Protein AF-A0A7S2FB12-F1 (afdb_monomer_lite)

pLDDT: mean 81.67, std 16.46, range [42.75, 96.69]

Organism: NCBI:txid327968

Radius of gyration: 21.93 Å; chains: 1; bounding box: 66×36×57 Å

Secondary structure (DSSP, 8-state):
-PPPP------------------EEEEEEEE----GGGTTTS-SEEEEEEETT-BHHHHHHHHGGGS-TTPPEEEEETTTEEEEEPTTSBPPSEEEES------SEEE---HHHHHHHHHHHHHHHTSPP-

Structure (mmCIF, N/CA/C/O backbone):
data_AF-A0A7S2FB12-F1
#
_entry.id   AF-A0A7S2FB12-F1
#
loop_
_atom_site.group_PDB
_atom_site.id
_atom_site.type_symbol
_atom_site.label_atom_id
_atom_site.label_alt_id
_atom_site.label_comp_id
_atom_site.label_asym_id
_atom_site.label_entity_id
_atom_site.label_seq_id
_atom_site.pdbx_PDB_ins_code
_atom_site.Cartn_x
_atom_site.Cartn_y
_atom_site.Cartn_z
_atom_site.occupancy
_atom_site.B_iso_or_equiv
_atom_site.auth_seq_id
_atom_site.auth_comp_id
_atom_site.auth_asym_id
_atom_site.auth_atom_id
_atom_site.pdbx_PDB_model_num
ATOM 1 N N . VAL A 1 1 ? -49.393 3.274 42.797 1.00 42.75 1 VAL A N 1
ATOM 2 C CA . VAL A 1 1 ? -48.649 2.022 42.536 1.00 42.75 1 VAL A CA 1
ATOM 3 C C . VAL A 1 1 ? -48.387 1.981 41.041 1.00 42.75 1 VAL A C 1
ATOM 5 O O . VAL A 1 1 ? -49.329 1.803 40.285 1.00 42.75 1 VAL A O 1
ATOM 8 N N . LEU A 1 2 ? -47.170 2.330 40.623 1.00 48.03 2 LEU A N 1
ATOM 9 C CA . LEU A 1 2 ? -46.742 2.303 39.220 1.00 48.03 2 LEU A CA 1
ATOM 10 C C . LEU A 1 2 ? -46.212 0.894 38.900 1.00 48.03 2 LEU A C 1
ATOM 12 O O . LEU A 1 2 ? -45.530 0.329 39.759 1.00 48.03 2 LEU A O 1
ATOM 16 N N . PRO A 1 3 ? -46.525 0.311 37.731 1.00 54.47 3 PRO A N 1
ATOM 17 C CA . PRO A 1 3 ? -45.994 -0.992 37.347 1.00 54.47 3 PRO A CA 1
ATOM 18 C C . PRO A 1 3 ? -44.485 -0.905 37.036 1.00 54.47 3 PRO A C 1
ATOM 20 O O . PRO A 1 3 ? -43.999 0.167 36.662 1.00 54.47 3 PRO A O 1
ATOM 23 N N . PRO A 1 4 ? -43.730 -2.002 37.227 1.00 48.56 4 PRO A N 1
ATOM 24 C CA . PRO A 1 4 ? -42.292 -2.031 36.991 1.00 48.56 4 PRO A CA 1
ATOM 25 C C . PRO A 1 4 ? -41.987 -1.920 35.497 1.00 48.56 4 PRO A C 1
ATOM 27 O O . PRO A 1 4 ? -42.659 -2.533 34.673 1.00 48.56 4 PRO A O 1
ATOM 30 N N . ALA A 1 5 ? -40.963 -1.127 35.179 1.00 54.25 5 ALA A N 1
ATOM 31 C CA . ALA A 1 5 ? -40.432 -0.977 33.835 1.00 54.25 5 ALA A CA 1
A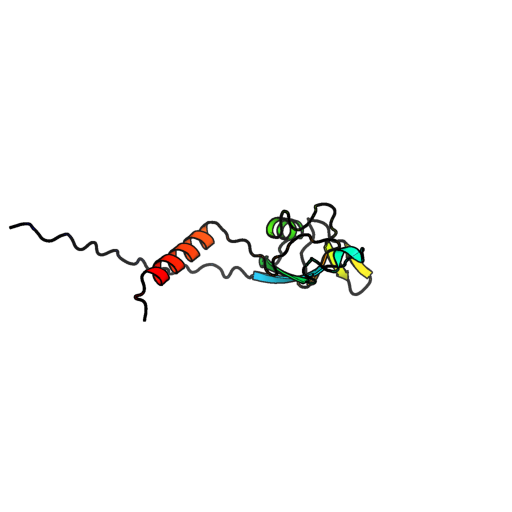TOM 32 C C . ALA A 1 5 ? -40.036 -2.347 33.276 1.00 54.25 5 ALA A C 1
ATOM 34 O O . ALA A 1 5 ? -39.262 -3.082 33.898 1.00 54.25 5 ALA A O 1
ATOM 35 N N . ASP A 1 6 ? -40.604 -2.658 32.116 1.00 45.88 6 ASP A N 1
ATOM 36 C CA . ASP A 1 6 ? -40.317 -3.837 31.322 1.00 45.88 6 ASP A CA 1
ATOM 37 C C . ASP A 1 6 ? -38.809 -4.078 31.231 1.00 45.88 6 ASP A C 1
ATOM 39 O O . ASP A 1 6 ? -38.026 -3.216 30.820 1.00 45.88 6 ASP A O 1
ATOM 43 N N . LYS A 1 7 ? -38.410 -5.286 31.630 1.00 49.41 7 LYS A N 1
ATOM 44 C CA . LYS A 1 7 ? -37.102 -5.843 31.316 1.00 49.41 7 LYS A CA 1
ATOM 45 C C . LYS A 1 7 ? -37.033 -5.983 29.800 1.00 49.41 7 LYS A C 1
ATOM 47 O O . LYS A 1 7 ? -37.579 -6.924 29.236 1.00 49.41 7 LYS A O 1
ATOM 52 N N . VAL A 1 8 ? -36.376 -5.035 29.144 1.00 50.97 8 VAL A N 1
ATOM 53 C CA . VAL A 1 8 ? -35.915 -5.220 27.771 1.00 50.97 8 VAL A CA 1
ATOM 54 C C . VAL A 1 8 ? -34.729 -6.177 27.856 1.00 50.97 8 VAL A C 1
ATOM 56 O O . VAL A 1 8 ? -33.584 -5.765 28.034 1.00 50.97 8 VAL A O 1
ATOM 59 N N . GLU A 1 9 ? -35.028 -7.474 27.843 1.00 47.50 9 GLU A N 1
ATOM 60 C CA . GLU A 1 9 ? -34.052 -8.518 27.553 1.00 47.50 9 GLU A CA 1
ATOM 61 C C . GLU A 1 9 ? -33.660 -8.348 26.079 1.00 47.50 9 GLU A C 1
ATOM 63 O O . GLU A 1 9 ? -34.329 -8.827 25.168 1.00 47.50 9 GLU A O 1
ATOM 68 N N . GLU A 1 10 ? -32.611 -7.556 25.833 1.00 51.31 10 GLU A N 1
ATOM 69 C CA . GLU A 1 10 ? -31.911 -7.563 24.551 1.00 51.31 10 GLU A CA 1
ATOM 70 C C . GLU A 1 10 ? -31.247 -8.939 24.418 1.00 51.31 10 GLU A C 1
ATOM 72 O O . GLU A 1 10 ? -30.168 -9.170 24.961 1.00 51.31 10 GLU A O 1
ATOM 77 N N . GLU A 1 11 ? -31.921 -9.868 23.737 1.00 49.25 11 GLU A N 1
ATOM 78 C CA . GLU A 1 11 ? -31.325 -11.119 23.275 1.00 49.25 11 GLU A CA 1
ATOM 79 C C . GLU A 1 11 ? -30.060 -10.783 22.467 1.00 49.25 11 GLU A C 1
ATOM 81 O O . GLU A 1 11 ? -30.119 -10.254 21.351 1.00 49.25 11 GLU A O 1
ATOM 86 N N . GLU A 1 12 ? -28.889 -11.046 23.056 1.00 50.53 12 GLU A N 1
ATOM 87 C CA . GLU A 1 12 ? -27.605 -11.023 22.363 1.00 50.53 12 GLU A CA 1
ATOM 88 C C . GLU A 1 12 ? -27.608 -12.161 21.339 1.00 50.53 12 GLU A C 1
ATOM 90 O O . GLU A 1 12 ? -27.173 -13.271 21.618 1.00 50.53 12 GLU A O 1
ATOM 95 N N . SER A 1 13 ? -28.139 -11.885 20.146 1.00 42.88 13 SER A N 1
ATOM 96 C CA . SER A 1 13 ? -28.107 -12.814 19.022 1.00 42.88 13 SER A CA 1
ATOM 97 C C . SER A 1 13 ? -26.659 -13.203 18.719 1.00 42.88 13 SER A C 1
ATOM 99 O O . SER A 1 13 ? -25.836 -12.332 18.395 1.00 42.88 13 SER A O 1
ATOM 101 N N . ASP A 1 14 ? -26.397 -14.503 18.812 1.00 45.62 14 ASP A N 1
ATOM 102 C CA . ASP A 1 14 ? -25.156 -15.193 18.493 1.00 45.62 14 ASP A CA 1
ATOM 103 C C . ASP A 1 14 ? -24.502 -14.634 17.227 1.00 45.62 14 ASP A C 1
ATOM 105 O O . ASP A 1 14 ? -25.017 -14.751 16.114 1.00 45.62 14 ASP A O 1
ATOM 109 N N . ILE A 1 15 ? -23.327 -14.024 17.383 1.00 54.44 15 ILE A N 1
ATOM 110 C CA . ILE A 1 15 ? -22.465 -13.712 16.243 1.00 54.44 15 ILE A CA 1
ATOM 111 C C . ILE A 1 15 ? -21.663 -14.984 15.933 1.00 54.44 15 ILE A C 1
ATOM 113 O O . ILE A 1 15 ? -20.443 -15.008 16.069 1.00 54.44 15 ILE A O 1
ATOM 117 N N . GLU A 1 16 ? -22.345 -16.043 15.494 1.00 51.56 16 GLU A N 1
ATOM 118 C CA . GLU A 1 16 ? -21.746 -17.041 14.600 1.00 51.56 16 GLU A CA 1
ATOM 119 C C . GLU A 1 16 ? -21.682 -16.436 13.189 1.00 51.56 16 GLU A C 1
ATOM 121 O O . GLU A 1 16 ? -22.292 -16.903 12.231 1.00 51.56 16 GLU A O 1
ATOM 126 N N . ASP A 1 17 ? -20.938 -15.339 13.042 1.00 51.75 17 ASP A N 1
ATOM 127 C CA . ASP A 1 17 ? -20.526 -14.891 11.718 1.00 51.75 17 ASP A CA 1
ATOM 128 C C . ASP A 1 17 ? -19.301 -15.730 11.348 1.00 51.75 17 ASP A C 1
ATOM 130 O O . ASP A 1 17 ? -18.154 -15.318 11.539 1.00 51.75 17 ASP A O 1
ATOM 134 N N . GLY A 1 18 ? -19.569 -16.939 10.840 1.00 47.31 18 GLY A N 1
ATOM 135 C CA . GLY A 1 18 ? -18.641 -17.739 10.042 1.00 47.31 18 GLY A CA 1
ATOM 136 C C . GLY A 1 18 ? -18.266 -16.968 8.781 1.00 47.31 18 GLY A C 1
ATOM 137 O O . GLY A 1 18 ? -18.718 -17.267 7.676 1.00 47.31 18 GLY A O 1
ATOM 138 N N . LEU A 1 19 ? -17.504 -15.892 8.965 1.00 53.59 19 LEU A N 1
ATOM 139 C CA . LEU A 1 19 ? -16.960 -15.107 7.879 1.00 53.59 19 LEU A CA 1
ATOM 140 C C . LEU A 1 19 ? -15.992 -16.015 7.123 1.00 53.59 19 LEU A C 1
ATOM 142 O O . LEU A 1 19 ? -15.156 -16.658 7.764 1.00 53.59 19 LEU A O 1
ATOM 146 N N . PRO A 1 20 ? -16.067 -16.070 5.781 1.00 56.44 20 PRO A N 1
ATOM 147 C CA . PRO A 1 20 ? -14.974 -16.646 5.021 1.00 56.44 20 PRO A CA 1
ATOM 148 C C . PRO A 1 20 ? -13.698 -15.931 5.465 1.00 56.44 20 PRO A C 1
ATOM 150 O O . PRO A 1 20 ? -13.701 -14.704 5.610 1.00 56.44 20 PRO A O 1
ATOM 153 N N . GLU A 1 21 ? -12.647 -16.697 5.744 1.00 60.53 21 GLU A N 1
ATOM 154 C CA . GLU A 1 21 ? -11.342 -16.163 6.116 1.00 60.53 21 GLU A CA 1
ATOM 155 C C . GLU A 1 21 ? -10.839 -15.300 4.954 1.00 60.53 21 GLU A C 1
ATOM 157 O O . GLU A 1 21 ? -10.223 -15.782 4.006 1.00 60.53 21 GLU A O 1
ATOM 162 N N . GLU A 1 22 ? -11.174 -14.008 4.965 1.00 65.81 22 GLU A N 1
ATOM 163 C CA . GLU A 1 22 ? -10.603 -13.053 4.031 1.00 65.81 22 GLU A CA 1
ATOM 164 C C . GLU A 1 22 ? -9.102 -13.015 4.335 1.00 65.81 22 GLU A C 1
ATOM 166 O O . GLU A 1 22 ? -8.663 -12.433 5.329 1.00 65.81 22 GLU A O 1
ATOM 171 N N . GLU A 1 23 ? -8.308 -13.697 3.511 1.00 81.62 23 GLU A N 1
ATOM 172 C CA . GLU A 1 23 ? -6.859 -13.708 3.658 1.00 81.62 23 GLU A CA 1
ATOM 173 C C . GLU A 1 23 ? -6.325 -12.303 3.356 1.00 81.62 23 GLU A C 1
ATOM 175 O O . GLU A 1 23 ? -6.363 -11.814 2.223 1.00 81.62 23 GLU A O 1
ATOM 180 N N . PHE A 1 24 ? -5.823 -11.635 4.393 1.00 87.44 24 PHE A N 1
ATOM 181 C CA . PHE A 1 24 ? -5.165 -10.342 4.269 1.00 87.44 24 PHE A CA 1
ATOM 182 C C . PHE A 1 24 ? -3.651 -10.510 4.254 1.00 87.44 24 PHE A C 1
ATOM 184 O O . PHE A 1 24 ? -3.087 -11.250 5.057 1.00 87.44 24 PHE A O 1
ATOM 191 N N . VAL A 1 25 ? -2.990 -9.724 3.413 1.00 91.25 25 VAL A N 1
ATOM 192 C CA . VAL A 1 25 ? -1.535 -9.607 3.343 1.00 91.25 25 VAL A CA 1
ATOM 193 C C . VAL A 1 25 ? -1.136 -8.195 3.760 1.00 91.25 25 VAL A C 1
ATOM 195 O O . VAL A 1 25 ? -1.820 -7.213 3.455 1.00 91.25 25 VAL A O 1
ATOM 198 N N . THR A 1 26 ? -0.031 -8.086 4.496 1.00 94.12 26 THR A N 1
ATOM 199 C CA . THR A 1 26 ? 0.556 -6.787 4.842 1.00 94.12 26 THR A CA 1
ATOM 200 C C . THR A 1 26 ? 1.673 -6.477 3.865 1.00 94.12 26 THR A C 1
ATOM 202 O O . THR A 1 26 ? 2.717 -7.120 3.891 1.00 94.12 26 THR A O 1
ATOM 205 N N . VAL A 1 27 ? 1.446 -5.474 3.026 1.00 94.69 27 VAL A N 1
ATOM 206 C CA . VAL A 1 27 ? 2.417 -4.977 2.059 1.00 94.69 27 VAL A CA 1
ATOM 207 C C . VAL A 1 27 ? 3.306 -3.941 2.734 1.00 94.69 27 VAL A C 1
ATOM 209 O O . VAL A 1 27 ? 2.810 -2.946 3.274 1.00 94.69 27 VAL A O 1
ATOM 212 N N . LYS A 1 28 ? 4.621 -4.148 2.690 1.00 95.44 28 LYS A N 1
ATOM 213 C CA . LYS A 1 28 ? 5.621 -3.187 3.159 1.00 95.44 28 LYS A CA 1
ATOM 214 C C . LYS A 1 28 ? 6.030 -2.285 2.003 1.00 95.44 28 LYS A C 1
ATOM 216 O O . LYS A 1 28 ? 6.556 -2.748 0.995 1.00 95.44 28 LYS A O 1
ATOM 221 N N . ALA A 1 29 ? 5.800 -0.989 2.159 1.00 94.25 29 ALA A N 1
ATOM 222 C CA . ALA A 1 29 ? 6.157 0.019 1.178 1.00 94.25 29 ALA A CA 1
ATOM 223 C C . ALA A 1 29 ? 7.349 0.845 1.669 1.00 94.25 29 ALA A C 1
ATOM 225 O O . ALA A 1 29 ? 7.273 1.511 2.703 1.00 94.25 29 ALA A O 1
ATOM 226 N N . THR A 1 30 ? 8.438 0.839 0.907 1.00 92.94 30 THR A N 1
ATOM 227 C CA . THR A 1 30 ? 9.620 1.678 1.148 1.00 92.94 30 THR A CA 1
ATOM 228 C C . THR A 1 30 ? 9.564 2.913 0.259 1.00 92.94 30 THR A C 1
ATOM 230 O O . THR A 1 30 ? 9.207 2.817 -0.910 1.00 92.94 30 THR A O 1
ATOM 233 N N . VAL A 1 31 ? 9.908 4.090 0.776 1.00 91.25 31 VAL A N 1
ATOM 234 C CA . VAL A 1 31 ? 9.871 5.336 -0.003 1.00 91.25 31 VAL A CA 1
ATOM 235 C C . VAL A 1 31 ? 11.261 5.646 -0.554 1.00 91.25 31 VAL A C 1
ATOM 237 O O . VAL A 1 31 ? 12.173 5.988 0.200 1.00 91.25 31 VAL A O 1
ATOM 240 N N . GLN A 1 32 ? 11.423 5.588 -1.874 1.00 85.81 32 GLN A N 1
ATOM 241 C CA . GLN A 1 32 ? 12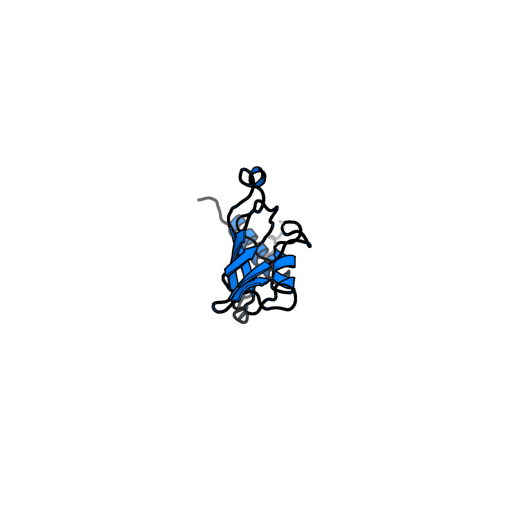.648 6.001 -2.554 1.00 85.81 32 GLN A CA 1
ATOM 242 C C . GLN A 1 32 ? 12.612 7.510 -2.799 1.00 85.81 32 GLN A C 1
ATOM 244 O O . GLN A 1 32 ? 11.939 7.989 -3.705 1.00 85.81 32 GLN A O 1
ATOM 249 N N . ARG A 1 33 ? 13.331 8.284 -1.983 1.00 72.19 33 ARG A N 1
ATOM 250 C CA . ARG A 1 33 ? 13.364 9.748 -2.117 1.00 72.19 33 ARG A CA 1
ATOM 251 C C . ARG A 1 33 ? 14.396 10.171 -3.150 1.00 72.19 33 ARG A C 1
ATOM 253 O O . ARG A 1 33 ? 15.575 9.865 -3.014 1.00 72.19 33 ARG A O 1
ATOM 260 N N . THR A 1 34 ? 13.963 10.945 -4.135 1.00 67.94 34 THR A N 1
ATOM 261 C CA . THR A 1 34 ? 14.839 11.544 -5.153 1.00 67.94 34 THR A CA 1
ATOM 262 C C . THR A 1 34 ? 15.455 12.875 -4.711 1.00 67.94 34 THR A C 1
ATOM 264 O O . THR A 1 34 ? 16.452 13.298 -5.288 1.00 67.94 34 THR A O 1
ATOM 267 N N . THR A 1 35 ? 14.924 13.524 -3.664 1.00 68.62 35 THR A N 1
ATOM 268 C CA . THR A 1 35 ? 15.356 14.875 -3.261 1.00 68.62 35 THR A CA 1
ATOM 269 C C . THR A 1 35 ? 15.806 14.951 -1.801 1.00 68.62 35 THR A C 1
ATOM 271 O O . THR A 1 35 ? 15.027 14.679 -0.888 1.00 68.62 35 THR A O 1
ATOM 274 N N . ALA A 1 36 ? 17.032 15.436 -1.558 1.00 61.12 36 ALA A N 1
ATOM 275 C CA . ALA A 1 36 ? 17.625 15.583 -0.219 1.00 61.12 36 ALA A CA 1
ATOM 276 C C . ALA A 1 36 ? 16.767 16.427 0.752 1.00 61.12 36 ALA A C 1
ATOM 278 O O . ALA A 1 36 ? 16.663 16.114 1.933 1.00 61.12 36 ALA A O 1
ATOM 279 N N . LYS A 1 37 ? 16.070 17.462 0.259 1.00 62.00 37 LYS A N 1
ATOM 280 C CA . LYS A 1 37 ? 15.208 18.330 1.090 1.00 62.00 37 LYS A CA 1
ATOM 281 C C . LYS A 1 37 ? 13.970 17.621 1.656 1.00 62.00 37 LYS A C 1
ATOM 283 O O . LYS A 1 37 ? 13.430 18.052 2.669 1.00 62.00 37 LYS A O 1
ATOM 288 N N . GLN A 1 38 ? 13.527 16.527 1.036 1.00 58.72 38 GLN A N 1
ATOM 289 C CA . GLN A 1 38 ? 12.389 15.738 1.514 1.00 58.72 38 GLN A CA 1
ATOM 290 C C . GLN A 1 38 ? 12.799 14.710 2.583 1.00 58.72 38 GLN A C 1
ATOM 292 O O . GLN A 1 38 ? 11.930 14.041 3.139 1.00 58.72 38 GLN A O 1
ATOM 297 N N . PHE A 1 39 ? 14.090 14.585 2.930 1.00 56.12 39 PHE A N 1
ATOM 298 C CA . PHE A 1 39 ? 14.560 13.609 3.925 1.00 56.12 39 PHE A CA 1
ATOM 299 C C . PHE A 1 39 ? 14.087 13.890 5.360 1.00 56.12 39 PHE A C 1
ATOM 301 O O . PHE A 1 39 ? 13.882 12.955 6.127 1.00 56.12 39 PHE A O 1
ATOM 308 N N . GLN A 1 40 ? 13.839 15.148 5.723 1.00 58.12 40 GLN A N 1
ATOM 309 C CA . GLN A 1 40 ? 13.621 15.517 7.127 1.00 58.12 40 GLN A CA 1
ATOM 310 C C . GLN A 1 40 ? 12.166 15.428 7.622 1.00 58.12 40 GLN A C 1
ATOM 312 O O . GLN A 1 40 ? 11.948 15.572 8.820 1.00 58.12 40 GLN A O 1
ATOM 317 N N . LYS A 1 41 ? 11.161 15.222 6.751 1.00 60.03 41 LYS A N 1
ATOM 318 C CA . LYS A 1 41 ? 9.738 15.359 7.148 1.00 60.03 41 LYS A CA 1
ATOM 319 C C . LYS A 1 41 ? 8.817 14.167 6.881 1.00 60.03 41 LYS A C 1
ATOM 321 O O . LYS A 1 41 ? 7.744 14.127 7.472 1.00 60.03 41 LYS A O 1
ATOM 326 N N . SER A 1 42 ? 9.178 13.219 6.018 1.00 61.03 42 SER A N 1
ATOM 327 C CA . SER A 1 42 ? 8.313 12.068 5.718 1.00 61.03 42 SER A CA 1
ATOM 328 C C . SER A 1 42 ? 8.800 10.778 6.376 1.00 61.03 42 SER A C 1
ATOM 330 O O . SER A 1 42 ? 9.959 10.652 6.777 1.00 61.03 42 SER A O 1
ATOM 332 N N . ILE A 1 43 ? 7.898 9.806 6.481 1.00 73.44 43 ILE A N 1
ATOM 333 C CA . ILE A 1 43 ? 8.182 8.439 6.921 1.00 73.44 43 ILE A CA 1
ATOM 334 C C . ILE A 1 43 ? 9.003 7.705 5.841 1.00 73.44 43 ILE A C 1
ATOM 336 O O . ILE A 1 43 ? 8.795 7.913 4.645 1.00 73.44 43 ILE A O 1
ATOM 340 N N . GLY A 1 44 ? 10.002 6.912 6.247 1.00 83.06 44 GLY A N 1
ATOM 341 C CA . GLY A 1 44 ? 10.876 6.162 5.328 1.00 83.06 44 GLY A CA 1
ATOM 342 C C . GLY A 1 44 ? 10.213 4.918 4.730 1.00 83.06 44 GLY A C 1
ATOM 343 O O . GLY A 1 44 ? 10.489 4.556 3.588 1.00 83.06 44 GLY A O 1
ATOM 344 N N . SER A 1 45 ? 9.299 4.304 5.478 1.00 91.00 45 SER A N 1
ATOM 345 C CA . SER A 1 45 ? 8.529 3.137 5.061 1.00 91.00 45 SER A CA 1
ATOM 346 C C . SER A 1 45 ? 7.193 3.065 5.797 1.00 91.00 45 SER A C 1
ATOM 348 O O . SER A 1 45 ? 7.081 3.472 6.952 1.00 91.00 45 SER A O 1
ATOM 350 N N . PHE A 1 46 ? 6.166 2.549 5.139 1.00 93.94 46 PHE A N 1
ATOM 351 C CA . PHE A 1 46 ? 4.840 2.358 5.721 1.00 93.94 46 PHE A CA 1
ATOM 352 C C . PHE A 1 46 ? 4.295 0.985 5.338 1.00 93.94 46 PHE A C 1
ATOM 354 O O . PHE A 1 46 ? 4.783 0.337 4.416 1.00 93.94 46 PHE A O 1
ATOM 361 N N . SER A 1 47 ? 3.293 0.522 6.072 1.00 95.50 47 SER A N 1
ATOM 362 C CA . SER A 1 47 ? 2.646 -0.766 5.837 1.00 95.50 47 SER A CA 1
ATOM 363 C C . SER A 1 47 ? 1.198 -0.565 5.411 1.00 95.50 47 SER A C 1
ATOM 365 O O . SER A 1 47 ? 0.495 0.300 5.939 1.00 95.50 47 SER A O 1
ATOM 367 N N . VAL A 1 48 ? 0.738 -1.368 4.459 1.00 94.88 48 VAL A N 1
ATOM 368 C CA . VAL A 1 48 ? -0.644 -1.344 3.977 1.00 94.88 48 VAL A CA 1
ATOM 369 C C . VAL A 1 48 ? -1.206 -2.749 4.046 1.00 94.88 48 VAL A C 1
ATOM 371 O O . VAL A 1 48 ? -0.645 -3.671 3.461 1.00 94.88 48 VAL A O 1
ATOM 374 N N . ARG A 1 49 ? -2.319 -2.927 4.756 1.00 93.56 49 ARG A N 1
ATOM 375 C CA . ARG A 1 49 ? -3.019 -4.210 4.800 1.00 93.56 49 ARG A CA 1
ATOM 376 C C . ARG A 1 49 ? -4.056 -4.268 3.686 1.00 93.56 49 ARG A C 1
ATOM 378 O O . ARG A 1 49 ? -4.972 -3.445 3.646 1.00 93.56 49 ARG A O 1
ATOM 385 N N . LEU A 1 50 ? -3.890 -5.241 2.798 1.00 92.25 50 LEU A N 1
ATOM 386 C CA . LEU A 1 50 ? -4.728 -5.472 1.624 1.00 92.25 50 LEU A CA 1
ATOM 387 C C . LEU A 1 50 ? -5.216 -6.919 1.600 1.00 92.25 50 LEU A C 1
ATOM 389 O O . LEU A 1 50 ? -4.664 -7.779 2.279 1.00 92.25 50 LEU A O 1
ATOM 393 N N . GLN A 1 51 ? -6.256 -7.187 0.817 1.00 90.00 51 GLN A N 1
ATOM 394 C CA . GLN A 1 51 ? -6.667 -8.559 0.526 1.00 90.00 51 GLN A CA 1
ATOM 395 C C . GLN A 1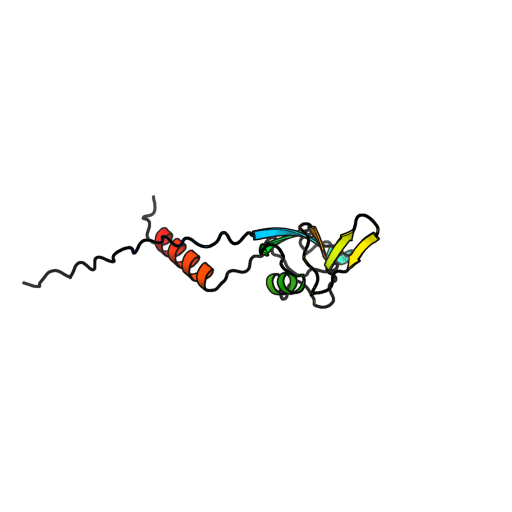 51 ? -5.609 -9.248 -0.346 1.00 90.00 51 GLN A C 1
ATOM 397 O O . GLN A 1 51 ? -4.930 -8.601 -1.153 1.00 90.00 51 GLN A O 1
ATOM 402 N N . LYS A 1 52 ? -5.451 -10.560 -0.180 1.00 89.81 52 LYS A N 1
ATOM 403 C CA . LYS A 1 52 ? -4.545 -11.360 -1.005 1.00 89.81 52 LYS A CA 1
ATOM 404 C C . LYS A 1 52 ? -4.949 -11.260 -2.478 1.00 89.81 52 LYS A C 1
ATOM 406 O O . LYS A 1 52 ? -6.120 -11.381 -2.820 1.00 89.81 52 LYS A O 1
ATOM 411 N N . GLY A 1 53 ? -3.970 -11.012 -3.348 1.00 89.75 53 GLY A N 1
ATOM 412 C CA . GLY A 1 53 ? -4.219 -10.783 -4.775 1.00 89.75 53 GLY A CA 1
ATOM 413 C C . GLY A 1 53 ? -4.760 -9.387 -5.110 1.00 89.75 53 GLY A C 1
ATOM 414 O O . GLY A 1 53 ? -5.268 -9.186 -6.210 1.00 89.75 53 GLY A O 1
ATOM 415 N N . ALA A 1 54 ? -4.662 -8.414 -4.199 1.00 92.75 54 ALA A N 1
ATOM 416 C CA . ALA A 1 54 ? -5.002 -7.030 -4.511 1.00 92.75 54 ALA A CA 1
ATOM 417 C C . ALA A 1 54 ? -4.090 -6.442 -5.602 1.00 92.75 54 ALA A C 1
ATOM 419 O O . ALA A 1 54 ? -2.896 -6.742 -5.685 1.00 92.75 54 ALA A O 1
ATOM 420 N N . THR A 1 55 ? -4.665 -5.560 -6.416 1.00 96.69 55 THR A N 1
ATOM 421 C CA . THR A 1 55 ? -3.956 -4.839 -7.474 1.00 96.69 55 THR A CA 1
ATOM 422 C C . THR A 1 55 ? -3.362 -3.525 -6.979 1.00 96.69 55 THR A C 1
ATOM 424 O O . THR A 1 55 ? -3.745 -2.988 -5.931 1.00 96.69 55 THR A O 1
ATOM 427 N N . VAL A 1 56 ? -2.418 -2.972 -7.741 1.00 95.50 56 VAL A N 1
ATOM 428 C CA . VAL A 1 56 ? -1.785 -1.684 -7.420 1.00 95.50 56 VAL A CA 1
ATOM 429 C C . VAL A 1 56 ? -2.812 -0.553 -7.398 1.00 95.50 56 VAL A C 1
ATOM 431 O O . VAL A 1 56 ? -2.695 0.354 -6.573 1.00 95.50 56 VAL A O 1
ATOM 434 N N . GLY A 1 57 ? -3.866 -0.637 -8.215 1.00 94.38 57 GLY A N 1
ATOM 435 C CA . GLY A 1 57 ? -5.004 0.278 -8.145 1.00 94.38 57 GLY A CA 1
ATOM 436 C C . GLY A 1 57 ? -5.645 0.301 -6.753 1.00 94.38 57 GLY A C 1
ATOM 437 O O . GLY A 1 57 ? -5.793 1.371 -6.163 1.00 94.38 57 GLY A O 1
ATOM 438 N N . LEU A 1 58 ? -5.921 -0.871 -6.168 1.00 93.06 58 LEU A N 1
ATOM 439 C CA . LEU A 1 58 ? -6.451 -0.967 -4.801 1.00 93.06 58 LEU A CA 1
ATOM 440 C C . LEU A 1 58 ? -5.460 -0.435 -3.761 1.00 93.06 58 LEU A C 1
ATOM 442 O O . LEU A 1 58 ? -5.861 0.290 -2.852 1.00 93.06 58 LEU A O 1
ATOM 446 N N . PHE A 1 59 ? -4.166 -0.731 -3.902 1.00 94.56 59 PHE A N 1
ATOM 447 C CA . PHE A 1 59 ? -3.134 -0.154 -3.032 1.00 94.56 59 PHE A CA 1
ATOM 448 C C . PHE A 1 59 ? -3.162 1.382 -3.059 1.00 94.56 59 PHE A C 1
ATOM 450 O O . PHE A 1 59 ? -3.178 2.020 -2.001 1.00 94.56 59 PHE A O 1
ATOM 457 N N . ARG A 1 60 ? -3.246 1.987 -4.252 1.00 94.62 60 ARG A N 1
ATOM 458 C CA . ARG A 1 60 ? -3.373 3.444 -4.411 1.00 94.62 60 ARG A CA 1
ATOM 459 C C . ARG A 1 60 ? -4.653 3.978 -3.785 1.00 94.62 60 ARG A C 1
ATOM 461 O O . ARG A 1 60 ? -4.602 5.024 -3.147 1.00 94.62 60 ARG A O 1
ATOM 468 N N . GLU A 1 61 ? -5.775 3.276 -3.913 1.00 92.81 61 GLU A N 1
ATOM 469 C CA . GLU A 1 61 ? -7.030 3.684 -3.276 1.00 92.81 61 GLU A CA 1
ATOM 470 C C . GLU A 1 61 ? -6.944 3.684 -1.746 1.00 92.81 61 GLU A C 1
ATOM 472 O O . GLU A 1 61 ? -7.479 4.588 -1.104 1.00 92.81 61 GLU A O 1
ATOM 477 N N . VAL A 1 62 ? -6.274 2.693 -1.149 1.00 92.69 62 VAL A N 1
ATOM 478 C CA . VAL A 1 62 ? -6.137 2.595 0.313 1.00 92.69 62 VAL A CA 1
ATOM 479 C C . VAL A 1 62 ? -5.230 3.695 0.868 1.00 92.69 62 VAL A C 1
ATOM 481 O O . VAL A 1 62 ? -5.532 4.284 1.907 1.00 92.69 62 VAL A O 1
ATOM 484 N N . VAL A 1 63 ? -4.137 4.005 0.171 1.00 91.88 63 VAL A N 1
ATOM 485 C CA . VAL A 1 63 ? -3.212 5.079 0.569 1.00 91.88 63 VAL A CA 1
ATOM 486 C C . VAL A 1 63 ? -3.777 6.470 0.220 1.00 91.88 63 VAL A C 1
ATOM 488 O O . VAL A 1 63 ? -3.527 7.453 0.932 1.00 91.88 63 VAL A O 1
ATOM 491 N N . ASN A 1 64 ? -4.601 6.531 -0.829 1.00 89.31 64 ASN A N 1
ATOM 492 C CA . ASN A 1 64 ? -5.351 7.681 -1.325 1.00 89.31 64 ASN A CA 1
ATOM 493 C C . ASN A 1 64 ? -4.447 8.910 -1.557 1.00 89.31 64 ASN A C 1
ATOM 495 O O . ASN A 1 64 ? -3.371 8.795 -2.138 1.00 89.31 64 ASN A O 1
ATOM 499 N N . ILE A 1 65 ? -4.851 10.084 -1.062 1.00 88.44 65 ILE A N 1
ATOM 500 C CA . ILE A 1 65 ? -4.180 11.384 -1.226 1.00 88.44 65 ILE A CA 1
ATOM 501 C C . ILE A 1 65 ? -2.699 11.397 -0.810 1.00 88.44 65 ILE A C 1
ATOM 503 O O . ILE A 1 65 ? -1.947 12.289 -1.203 1.00 88.44 65 ILE A O 1
ATOM 507 N N . ASN A 1 66 ? -2.263 10.413 -0.022 1.00 90.25 66 ASN A N 1
ATOM 508 C CA . ASN A 1 66 ? -0.883 10.315 0.440 1.00 90.25 66 ASN A CA 1
ATOM 509 C C . ASN A 1 66 ? 0.074 9.775 -0.633 1.00 90.25 66 ASN A C 1
ATOM 511 O O . ASN A 1 66 ? 1.287 9.952 -0.495 1.00 90.25 66 ASN A O 1
ATOM 515 N N . LEU A 1 67 ? -0.448 9.145 -1.688 1.00 91.06 67 LEU A N 1
ATOM 516 C CA . LEU A 1 67 ? 0.322 8.639 -2.818 1.00 91.06 67 LEU A CA 1
ATOM 517 C C . LEU A 1 67 ? -0.088 9.402 -4.090 1.00 91.06 67 LEU A C 1
ATOM 519 O O . LEU A 1 67 ? -1.150 9.123 -4.648 1.00 91.06 67 LEU A O 1
ATOM 523 N N . PRO A 1 68 ? 0.720 10.379 -4.546 1.00 90.31 68 PRO A N 1
ATOM 524 C CA . PRO A 1 68 ? 0.434 11.135 -5.764 1.00 90.31 68 PRO A CA 1
ATOM 525 C C . PRO A 1 68 ? 0.190 10.226 -6.975 1.00 90.31 68 PRO A C 1
ATOM 527 O O . PRO A 1 68 ? 0.762 9.137 -7.069 1.00 90.31 68 PRO A O 1
ATOM 530 N N . LYS A 1 69 ? -0.624 10.682 -7.933 1.00 90.12 69 LYS A N 1
ATOM 531 C CA . LYS A 1 69 ? -0.929 9.908 -9.151 1.00 90.12 69 LYS A CA 1
ATOM 532 C C . LYS A 1 69 ? 0.324 9.647 -9.986 1.00 90.12 69 LYS A C 1
ATOM 534 O O . LYS A 1 69 ? 0.453 8.598 -10.605 1.00 90.12 69 LYS A O 1
ATOM 539 N N . GLU A 1 70 ? 1.262 10.583 -9.948 1.00 90.38 70 GLU A N 1
ATOM 540 C CA . GLU A 1 70 ? 2.544 10.537 -10.645 1.00 90.38 70 GLU A CA 1
ATOM 541 C C . GLU A 1 70 ? 3.560 9.617 -9.947 1.00 90.38 70 GLU A C 1
ATOM 543 O O . GLU A 1 70 ? 4.569 9.239 -10.548 1.00 90.38 70 GLU A O 1
ATOM 548 N N . ALA A 1 71 ? 3.311 9.239 -8.686 1.00 92.12 71 ALA A N 1
ATOM 549 C CA . ALA A 1 71 ? 4.203 8.369 -7.934 1.00 92.12 71 ALA A CA 1
ATOM 550 C C . ALA A 1 71 ? 4.198 6.963 -8.540 1.00 92.12 71 ALA A C 1
ATOM 552 O O . ALA A 1 71 ? 3.140 6.366 -8.754 1.00 92.12 71 ALA A O 1
ATOM 553 N N . LYS A 1 72 ? 5.383 6.411 -8.792 1.00 93.75 72 LYS A N 1
ATOM 554 C CA . LYS A 1 72 ? 5.563 5.056 -9.316 1.00 93.75 72 LYS A CA 1
ATOM 555 C C . LYS A 1 72 ? 5.600 4.065 -8.162 1.00 93.75 72 LYS A C 1
ATOM 557 O O . LYS A 1 72 ? 6.293 4.306 -7.176 1.00 93.75 72 LYS A O 1
ATOM 562 N N . VAL A 1 73 ? 4.883 2.956 -8.317 1.00 95.06 73 VAL A N 1
ATOM 563 C CA . VAL A 1 73 ? 5.010 1.780 -7.451 1.00 95.06 73 VAL A CA 1
ATOM 564 C C . VAL A 1 73 ? 5.951 0.817 -8.157 1.00 95.06 73 VAL A C 1
ATOM 566 O O . VAL A 1 73 ? 5.728 0.462 -9.312 1.00 95.06 73 VAL A O 1
ATOM 569 N N . LEU A 1 74 ? 7.036 0.465 -7.489 1.00 95.44 74 LEU A N 1
ATOM 570 C CA . LEU A 1 74 ? 8.107 -0.365 -8.004 1.00 95.44 74 LEU A CA 1
ATOM 571 C C . LEU A 1 74 ? 8.117 -1.691 -7.246 1.00 95.44 74 LEU A C 1
ATOM 573 O O . LEU A 1 74 ? 7.973 -1.708 -6.024 1.00 95.44 74 LEU A O 1
ATOM 577 N N . ALA A 1 75 ? 8.332 -2.784 -7.962 1.00 95.50 75 ALA A N 1
ATOM 578 C CA . ALA A 1 75 ? 8.602 -4.093 -7.384 1.00 95.50 75 ALA A CA 1
ATOM 579 C C . ALA A 1 75 ? 10.030 -4.517 -7.710 1.00 95.50 75 ALA A C 1
ATOM 581 O O . ALA A 1 75 ? 10.567 -4.146 -8.755 1.00 95.50 75 ALA A O 1
ATOM 582 N N . ASN A 1 76 ? 10.642 -5.289 -6.816 1.00 93.38 76 ASN A N 1
ATOM 583 C CA . ASN A 1 76 ? 11.940 -5.889 -7.079 1.00 93.38 76 ASN A CA 1
ATOM 584 C C . ASN A 1 76 ? 11.748 -7.183 -7.883 1.00 93.38 76 ASN A C 1
ATOM 586 O O . ASN A 1 76 ? 11.240 -8.172 -7.358 1.00 93.38 76 ASN A O 1
ATOM 590 N N . ASP A 1 77 ? 12.131 -7.160 -9.154 1.00 92.12 77 ASP A N 1
ATOM 591 C CA . ASP A 1 77 ? 12.190 -8.330 -10.022 1.00 92.12 77 ASP A CA 1
ATOM 592 C C . ASP A 1 77 ? 13.607 -8.931 -9.941 1.00 92.12 77 ASP A C 1
ATOM 594 O O . ASP A 1 77 ? 14.588 -8.214 -10.161 1.00 92.12 77 ASP A O 1
ATOM 598 N N . PRO A 1 78 ? 13.760 -10.233 -9.643 1.00 88.75 78 PRO A N 1
ATOM 599 C CA . PRO A 1 78 ? 15.076 -10.848 -9.471 1.00 88.75 78 P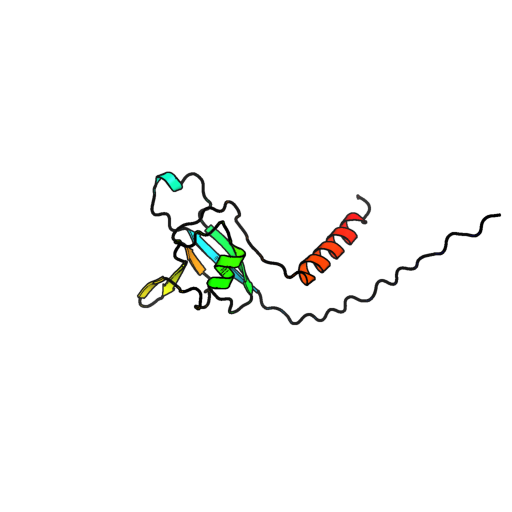RO A CA 1
ATOM 600 C C . PRO A 1 78 ? 15.929 -10.838 -10.748 1.00 88.75 78 PRO A C 1
ATOM 602 O O . PRO A 1 78 ? 17.151 -10.928 -10.666 1.00 88.75 78 PRO A O 1
ATOM 605 N N . VAL A 1 79 ? 15.307 -10.733 -11.925 1.00 92.19 79 VAL A N 1
ATOM 606 C CA . VAL A 1 79 ? 15.987 -10.743 -13.226 1.00 92.19 79 VAL A CA 1
ATOM 607 C C . VAL A 1 79 ? 16.220 -9.322 -13.737 1.00 92.19 79 VAL A C 1
ATOM 609 O O . VAL A 1 79 ? 17.260 -9.041 -14.330 1.00 92.19 79 VAL A O 1
ATOM 612 N N . LYS A 1 80 ? 15.253 -8.419 -13.535 1.00 89.31 80 LYS A N 1
ATOM 613 C CA . LYS A 1 80 ? 15.258 -7.068 -14.132 1.00 89.31 80 LYS A CA 1
ATOM 614 C C . LYS A 1 80 ? 15.565 -5.940 -13.144 1.00 89.31 80 LYS A C 1
ATOM 616 O O . LYS A 1 80 ? 15.718 -4.796 -13.572 1.00 89.31 80 LYS A O 1
ATOM 621 N N . GLY A 1 81 ? 15.664 -6.235 -11.850 1.00 91.25 81 GLY A N 1
ATOM 622 C CA . GLY A 1 81 ? 15.786 -5.235 -10.792 1.00 91.25 81 GLY A CA 1
ATOM 623 C C . GLY A 1 81 ? 14.460 -4.518 -10.526 1.00 91.25 81 GLY A C 1
ATOM 624 O O . GLY A 1 81 ? 13.389 -5.109 -10.606 1.00 91.25 81 GLY A O 1
ATOM 625 N N . LEU A 1 82 ? 14.503 -3.224 -10.199 1.00 92.38 82 LEU A N 1
ATOM 626 C CA . LEU A 1 82 ? 13.293 -2.451 -9.896 1.00 92.38 82 LEU A CA 1
ATOM 627 C C . LEU A 1 82 ? 12.454 -2.192 -11.157 1.00 92.38 82 LEU A C 1
ATOM 629 O O . LEU A 1 82 ? 12.850 -1.413 -12.027 1.00 92.38 82 LEU A O 1
ATOM 633 N N . ILE A 1 83 ? 11.264 -2.789 -11.219 1.00 95.50 83 ILE A N 1
ATOM 634 C CA . ILE A 1 83 ? 10.292 -2.597 -12.303 1.00 95.50 83 ILE A CA 1
ATOM 635 C C . ILE A 1 83 ? 9.100 -1.768 -11.827 1.00 95.50 83 ILE A C 1
ATOM 637 O O . ILE A 1 83 ? 8.640 -1.925 -10.701 1.00 95.50 83 ILE A O 1
ATOM 641 N N . ALA A 1 84 ? 8.579 -0.888 -12.684 1.00 95.56 84 ALA A N 1
ATOM 642 C CA . ALA A 1 84 ? 7.373 -0.123 -12.381 1.00 95.56 84 ALA A CA 1
ATOM 643 C C . ALA A 1 84 ? 6.115 -0.951 -12.657 1.00 95.56 84 ALA A C 1
ATOM 645 O O . ALA A 1 84 ? 5.914 -1.411 -13.781 1.00 95.56 84 ALA A O 1
ATOM 646 N N . LEU A 1 85 ? 5.274 -1.096 -11.636 1.00 96.06 85 LEU A N 1
ATOM 647 C CA . LEU A 1 85 ? 3.993 -1.783 -11.722 1.00 96.06 85 LEU A CA 1
ATOM 648 C C . LEU A 1 85 ? 2.894 -0.847 -12.238 1.00 96.06 85 LEU A C 1
ATOM 650 O O . LEU A 1 85 ? 2.859 0.347 -11.915 1.00 96.06 85 LEU A O 1
ATOM 654 N N . LYS A 1 86 ? 1.981 -1.409 -13.026 1.00 96.00 86 LYS A N 1
ATOM 655 C CA . LYS A 1 86 ? 0.746 -0.769 -13.489 1.00 96.00 86 LYS A CA 1
ATOM 656 C C . LYS A 1 86 ? -0.376 -1.004 -12.485 1.00 96.00 86 LYS A C 1
ATOM 658 O O . LYS A 1 86 ? -0.339 -1.951 -11.712 1.00 96.00 86 LYS A O 1
ATOM 663 N N . ASP A 1 87 ? -1.429 -0.196 -12.563 1.00 95.00 87 ASP A N 1
ATOM 664 C CA . ASP A 1 87 ? -2.575 -0.294 -11.649 1.00 95.00 87 ASP A CA 1
ATOM 665 C C . ASP A 1 87 ? -3.331 -1.632 -11.746 1.00 95.00 87 ASP A C 1
ATOM 667 O O . ASP A 1 87 ? -3.983 -2.040 -10.786 1.00 95.00 87 ASP A O 1
ATOM 671 N N . THR A 1 88 ? -3.221 -2.327 -12.882 1.00 96.50 88 THR A N 1
ATOM 672 C CA . THR A 1 88 ? -3.784 -3.667 -13.108 1.00 96.50 88 THR A CA 1
ATOM 673 C C . THR A 1 88 ? -2.936 -4.794 -12.528 1.00 96.50 88 THR A C 1
ATOM 675 O O . THR A 1 88 ? -3.433 -5.908 -12.393 1.00 96.50 88 THR A O 1
ATOM 678 N N . ASP A 1 89 ? -1.665 -4.531 -12.223 1.00 96.12 89 ASP A N 1
ATOM 679 C CA . ASP A 1 89 ? -0.738 -5.559 -11.763 1.00 96.12 89 ASP A CA 1
ATOM 680 C C . ASP A 1 89 ? -0.996 -5.888 -10.289 1.00 96.12 89 ASP A C 1
ATOM 682 O O . ASP A 1 89 ? -1.480 -5.055 -9.514 1.00 96.12 89 ASP A O 1
ATOM 686 N N . LEU A 1 90 ? -0.667 -7.119 -9.899 1.00 95.62 90 LEU A N 1
ATOM 687 C CA . LEU A 1 90 ? -0.763 -7.567 -8.514 1.00 95.62 90 LEU A CA 1
ATOM 688 C C . LEU A 1 90 ? 0.300 -6.890 -7.650 1.00 95.62 90 LEU A C 1
ATOM 690 O O . LEU A 1 90 ? 1.439 -6.692 -8.076 1.00 95.62 90 LEU A O 1
ATOM 694 N N . VAL A 1 91 ? -0.074 -6.561 -6.41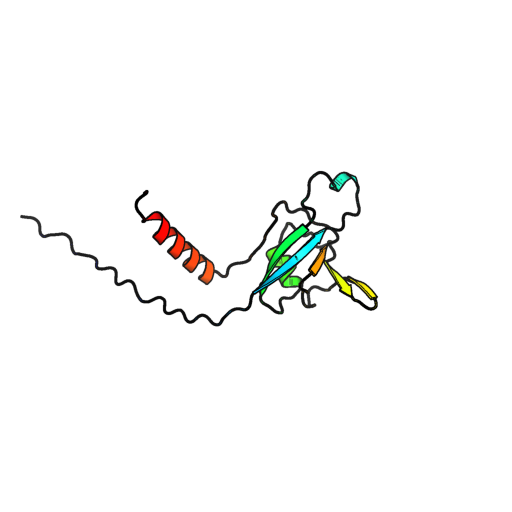6 1.00 94.88 91 VAL A N 1
ATOM 695 C CA . VAL A 1 91 ? 0.836 -5.953 -5.443 1.00 94.88 91 VAL A CA 1
ATOM 696 C C . VAL A 1 91 ? 1.608 -7.063 -4.730 1.00 94.88 91 VAL A C 1
ATOM 698 O O . VAL A 1 91 ? 0.980 -7.905 -4.085 1.00 94.88 91 VAL A O 1
ATOM 701 N N . PRO A 1 92 ? 2.948 -7.088 -4.816 1.00 94.50 92 PRO A N 1
ATOM 702 C CA . PRO A 1 92 ? 3.759 -8.018 -4.040 1.00 94.50 92 PRO A CA 1
ATOM 703 C C . PRO A 1 92 ? 3.805 -7.608 -2.562 1.00 94.50 92 PRO A C 1
ATOM 705 O O . PRO A 1 92 ? 3.400 -6.510 -2.186 1.00 94.50 92 PRO A O 1
ATOM 708 N N . GLU A 1 93 ? 4.347 -8.477 -1.711 1.00 93.88 93 GLU A N 1
ATOM 709 C CA . GLU A 1 93 ? 4.481 -8.209 -0.271 1.00 93.88 93 GLU A CA 1
ATOM 710 C C . GLU A 1 93 ? 5.401 -7.022 0.038 1.00 93.88 93 GLU A C 1
ATOM 712 O O . GLU A 1 93 ? 5.221 -6.343 1.048 1.00 93.88 93 GLU A O 1
ATOM 717 N N . GLU A 1 94 ? 6.366 -6.740 -0.836 1.00 94.69 94 GLU A N 1
ATOM 718 C CA . GLU A 1 94 ? 7.306 -5.635 -0.679 1.00 94.69 94 GLU A CA 1
ATOM 719 C C . GLU A 1 94 ? 7.337 -4.773 -1.939 1.00 94.69 94 GLU A C 1
ATOM 721 O O . GLU A 1 94 ? 7.595 -5.251 -3.046 1.00 94.69 94 GLU A O 1
ATOM 726 N N . VAL A 1 95 ? 7.086 -3.477 -1.763 1.00 95.81 95 VAL A N 1
ATOM 727 C CA . VAL A 1 95 ? 7.092 -2.489 -2.844 1.00 95.81 95 VAL A CA 1
ATOM 728 C C . VAL A 1 95 ? 7.944 -1.286 -2.475 1.00 95.81 95 VAL A C 1
ATOM 730 O O . VAL A 1 95 ? 8.132 -0.947 -1.307 1.00 95.81 95 VAL A O 1
ATOM 733 N N . THR A 1 96 ? 8.439 -0.596 -3.492 1.00 95.12 96 THR A N 1
ATOM 734 C CA . THR A 1 96 ? 9.123 0.686 -3.347 1.00 95.12 96 THR A CA 1
ATOM 735 C C . THR A 1 96 ? 8.333 1.764 -4.072 1.00 95.12 96 THR A C 1
ATOM 737 O O . THR A 1 96 ? 7.997 1.607 -5.236 1.00 95.12 96 THR A O 1
ATOM 740 N N . VAL A 1 97 ? 8.017 2.869 -3.408 1.00 94.12 97 VAL A N 1
ATOM 741 C CA . VAL A 1 97 ? 7.295 3.994 -4.011 1.00 94.12 97 VAL A CA 1
ATOM 742 C C . VAL A 1 97 ? 8.236 5.163 -4.255 1.00 94.12 97 VAL A C 1
ATOM 744 O O . VAL A 1 97 ? 9.063 5.488 -3.406 1.00 94.12 97 VAL A O 1
ATOM 747 N N . SER A 1 98 ? 8.111 5.817 -5.409 1.00 92.19 98 SER A N 1
ATOM 748 C CA . SER A 1 98 ? 8.997 6.932 -5.778 1.00 92.19 98 SER A CA 1
ATOM 749 C C . SER A 1 98 ? 8.705 8.228 -5.020 1.00 92.19 98 SER A C 1
ATOM 751 O O . SER A 1 98 ? 9.562 9.095 -4.902 1.00 92.19 98 SER A O 1
ATOM 753 N N . GLU A 1 99 ? 7.470 8.411 -4.559 1.00 89.75 99 GLU A N 1
ATOM 754 C CA . GLU A 1 99 ? 7.063 9.587 -3.798 1.00 89.75 99 GLU A CA 1
ATOM 755 C C . GLU A 1 99 ? 5.948 9.203 -2.832 1.00 89.75 99 GLU A C 1
ATOM 757 O O . GLU A 1 99 ? 5.079 8.397 -3.155 1.00 89.75 99 GLU A O 1
ATOM 762 N N . TYR A 1 100 ? 5.972 9.788 -1.639 1.00 89.81 100 TYR A N 1
ATOM 763 C CA . TYR A 1 100 ? 4.950 9.585 -0.626 1.00 89.81 100 TYR A CA 1
ATOM 764 C C . TYR A 1 100 ? 4.845 10.827 0.259 1.00 89.81 100 TYR A C 1
ATOM 766 O O . TYR A 1 100 ? 5.855 11.342 0.750 1.00 89.81 100 TYR A O 1
ATOM 774 N N . LYS A 1 101 ? 3.617 11.317 0.442 1.00 88.31 101 LYS A N 1
ATOM 775 C CA . LYS A 1 101 ? 3.302 12.548 1.188 1.00 88.31 101 LYS A CA 1
ATOM 776 C C . LYS A 1 101 ? 2.617 12.279 2.526 1.00 88.31 101 LYS A C 1
ATOM 778 O O . LYS A 1 101 ? 2.352 13.218 3.270 1.00 88.31 101 LYS A O 1
ATOM 783 N N . GLY A 1 102 ? 2.319 11.018 2.833 1.00 85.50 102 GLY A N 1
ATOM 784 C CA . GLY A 1 102 ? 1.649 10.660 4.074 1.00 85.50 102 GLY A CA 1
ATOM 785 C C . GLY A 1 102 ? 2.573 10.679 5.287 1.00 85.50 102 GLY A C 1
ATOM 786 O O . GLY A 1 102 ? 3.792 10.530 5.199 1.00 85.50 102 GLY A O 1
ATOM 787 N N . SER A 1 103 ? 1.950 10.841 6.449 1.00 84.81 103 SER A N 1
ATOM 788 C CA . SER A 1 103 ? 2.599 10.802 7.761 1.00 84.81 103 SER A CA 1
ATOM 789 C C . SER A 1 103 ? 2.190 9.587 8.589 1.00 84.81 103 SER A C 1
ATOM 791 O O . SER A 1 103 ? 2.628 9.458 9.729 1.00 84.81 103 SER A O 1
ATOM 793 N N . ARG A 1 104 ? 1.340 8.698 8.057 1.00 87.81 104 ARG A N 1
ATOM 794 C CA . ARG A 1 104 ? 0.891 7.511 8.791 1.00 87.81 104 ARG A CA 1
ATOM 795 C C . ARG A 1 104 ? 1.795 6.318 8.476 1.00 87.81 104 ARG A C 1
ATOM 797 O O . ARG A 1 104 ? 2.140 6.123 7.308 1.00 87.81 104 ARG A O 1
ATOM 804 N N . PRO A 1 105 ? 2.151 5.510 9.489 1.00 89.69 105 PRO A N 1
ATOM 805 C CA . PRO A 1 105 ? 2.958 4.309 9.296 1.00 89.69 105 PRO A CA 1
ATOM 806 C C . PRO A 1 105 ? 2.130 3.111 8.813 1.00 89.69 105 PRO A C 1
ATOM 808 O O . PRO A 1 105 ? 2.703 2.148 8.312 1.00 89.69 105 PRO A O 1
ATOM 811 N N . PHE A 1 106 ? 0.802 3.151 8.965 1.00 92.75 106 PHE A N 1
ATOM 812 C CA . PHE A 1 106 ? -0.081 2.027 8.670 1.00 92.75 106 PHE A CA 1
ATOM 813 C C . PHE A 1 106 ? -1.395 2.474 8.024 1.00 92.75 106 PHE A C 1
ATOM 815 O O . PHE A 1 106 ? -2.017 3.440 8.478 1.00 92.75 106 PHE A O 1
ATOM 822 N N . TYR A 1 107 ? -1.826 1.736 7.001 1.00 92.19 107 TYR A N 1
ATOM 823 C CA . TYR A 1 107 ? -3.109 1.914 6.326 1.00 92.19 107 TYR A CA 1
ATOM 824 C C . TYR A 1 107 ? -3.853 0.589 6.208 1.00 92.19 107 TYR A C 1
ATOM 826 O O . TYR A 1 107 ? -3.274 -0.456 5.917 1.00 92.19 107 TYR A O 1
ATOM 834 N N . ILE A 1 108 ? -5.166 0.660 6.382 1.00 91.31 108 ILE A N 1
ATOM 835 C CA . ILE A 1 108 ? -6.095 -0.436 6.142 1.00 91.31 108 ILE A CA 1
ATOM 836 C C . ILE A 1 108 ? -7.418 0.163 5.680 1.00 91.31 108 ILE A C 1
ATOM 838 O O . ILE A 1 108 ? -7.802 1.248 6.125 1.00 91.31 108 ILE A O 1
ATOM 842 N N . ARG A 1 109 ? -8.121 -0.540 4.795 1.00 86.44 109 ARG A N 1
ATOM 843 C CA . ARG A 1 109 ? -9.484 -0.187 4.405 1.00 86.44 109 ARG A CA 1
ATOM 844 C C . ARG A 1 109 ? -10.441 -1.212 4.983 1.00 86.44 109 ARG A C 1
ATOM 846 O O . ARG A 1 109 ? -10.316 -2.397 4.705 1.00 86.44 109 ARG A O 1
ATOM 853 N N . PHE A 1 110 ? -11.395 -0.726 5.767 1.00 82.88 110 PHE A N 1
ATOM 854 C CA . PHE A 1 110 ? -12.483 -1.542 6.279 1.00 82.88 110 PHE A CA 1
ATOM 855 C C . PHE A 1 110 ? -13.686 -1.471 5.343 1.00 82.88 110 PHE A C 1
ATOM 857 O O . PHE A 1 110 ? -14.025 -0.403 4.821 1.00 82.88 110 PHE A O 1
ATOM 864 N N . SER A 1 111 ? -14.358 -2.602 5.158 1.00 80.19 111 SER A N 1
ATOM 865 C CA . SER A 1 111 ? -15.685 -2.619 4.553 1.00 80.19 111 SER A CA 1
ATOM 866 C C . SER A 1 111 ? -16.710 -1.974 5.501 1.00 80.19 111 SER A C 1
ATOM 868 O O . SER A 1 111 ? -16.528 -2.000 6.723 1.00 80.19 111 SER A O 1
ATOM 870 N N . PRO A 1 112 ? -17.838 -1.439 4.995 1.00 82.31 112 PRO A N 1
ATOM 871 C CA . PRO A 1 112 ? -18.897 -0.904 5.854 1.00 82.31 112 PRO A CA 1
ATOM 872 C C . PRO A 1 112 ? -19.393 -1.910 6.903 1.00 82.31 112 PRO A C 1
ATOM 874 O O . PRO A 1 112 ? -19.751 -1.525 8.016 1.00 82.31 112 PRO A O 1
ATOM 877 N N . ARG A 1 113 ? -19.383 -3.209 6.571 1.00 79.88 113 ARG A N 1
ATOM 878 C CA . ARG A 1 113 ? -19.721 -4.290 7.505 1.00 7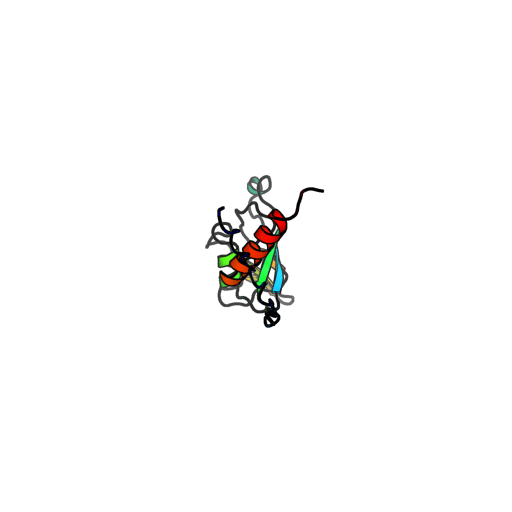9.88 113 ARG A CA 1
ATOM 879 C C . ARG A 1 113 ? -18.678 -4.413 8.618 1.00 79.88 113 ARG A C 1
ATOM 881 O O . ARG A 1 113 ? -19.057 -4.431 9.785 1.00 79.88 113 ARG A O 1
ATOM 888 N N . GLN A 1 114 ? -17.389 -4.420 8.279 1.00 82.94 114 GLN A N 1
ATOM 889 C CA . GLN A 1 114 ? -16.304 -4.445 9.267 1.00 82.94 114 GLN A CA 1
ATOM 890 C C . GLN A 1 114 ? -16.354 -3.216 10.186 1.00 82.94 114 GLN A C 1
ATOM 892 O O . GLN A 1 114 ? -16.220 -3.359 11.397 1.00 82.94 114 GLN A O 1
ATOM 897 N N . CYS A 1 115 ? -16.665 -2.028 9.655 1.00 86.25 115 CYS A N 1
ATOM 898 C CA . CYS A 1 115 ? -16.874 -0.830 10.473 1.00 86.25 115 CYS A CA 1
ATOM 899 C C . CYS A 1 115 ? -18.002 -1.011 11.503 1.00 86.25 115 CYS A C 1
ATOM 901 O O . CYS A 1 115 ? -17.855 -0.593 12.651 1.00 86.25 115 CYS A O 1
ATOM 903 N N . LYS A 1 116 ? -19.118 -1.658 11.130 1.00 85.81 116 LYS A N 1
ATOM 904 C CA . LYS A 1 116 ? -20.212 -1.962 12.073 1.00 85.81 116 LYS A CA 1
ATOM 905 C C . LYS A 1 116 ? -19.764 -2.929 13.169 1.00 85.81 116 LYS A C 1
ATOM 907 O O . LYS A 1 116 ? -20.139 -2.733 14.321 1.00 85.81 116 LYS A O 1
ATOM 912 N N . ILE A 1 117 ? -18.971 -3.944 12.825 1.00 86.31 117 ILE A N 1
ATOM 913 C CA . ILE A 1 117 ? -18.422 -4.903 13.796 1.00 86.31 117 ILE A CA 1
ATOM 914 C C . ILE A 1 117 ? -17.497 -4.182 14.779 1.00 86.31 117 ILE A C 1
ATOM 916 O O . ILE A 1 117 ? -17.700 -4.279 15.986 1.00 86.31 117 ILE A O 1
ATOM 920 N N . VAL A 1 118 ? -16.548 -3.387 14.277 1.00 86.44 118 VAL A N 1
ATOM 921 C CA . VAL A 1 118 ? -15.647 -2.587 15.122 1.00 86.44 118 VAL A CA 1
ATOM 922 C C . VAL A 1 118 ? -16.448 -1.659 16.037 1.00 86.44 118 VAL A C 1
ATOM 924 O O . VAL A 1 118 ? -16.188 -1.613 17.235 1.00 86.44 118 VAL A O 1
ATOM 927 N N . LEU A 1 119 ? -17.485 -0.992 15.522 1.00 89.44 119 LEU A N 1
ATOM 928 C CA . LEU A 1 119 ? -18.358 -0.144 16.335 1.00 89.44 119 LEU A CA 1
ATOM 929 C C . LEU A 1 119 ? -19.086 -0.933 17.437 1.00 89.44 119 LEU A C 1
ATOM 931 O O . LEU A 1 119 ? -19.203 -0.435 18.556 1.00 89.44 119 LEU A O 1
ATOM 935 N N . LYS A 1 120 ? -19.566 -2.152 17.151 1.00 89.50 120 LYS A N 1
ATOM 936 C CA . LYS A 1 120 ? -20.169 -3.031 18.169 1.00 89.50 120 LYS A CA 1
ATOM 937 C C . LYS A 1 120 ? -19.157 -3.389 19.261 1.00 89.50 120 LYS A C 1
ATOM 939 O O . LYS A 1 120 ? -19.486 -3.264 20.438 1.00 89.50 120 LYS A O 1
ATOM 944 N N . ILE A 1 121 ? -17.930 -3.757 18.884 1.00 89.25 121 ILE A N 1
ATOM 945 C CA . ILE A 1 121 ? -16.846 -4.070 19.831 1.00 89.25 121 ILE A CA 1
ATOM 946 C C . ILE A 1 121 ? -16.533 -2.851 20.708 1.00 89.25 121 ILE A C 1
ATOM 948 O O . ILE A 1 121 ? -16.503 -2.971 21.930 1.00 89.25 121 ILE A O 1
ATOM 952 N N . MET A 1 122 ? -16.382 -1.665 20.110 1.00 91.19 122 MET A N 1
ATOM 953 C CA . MET A 1 122 ? -16.114 -0.425 20.850 1.00 91.19 122 MET A CA 1
ATOM 954 C C . MET A 1 122 ? -17.247 -0.072 21.819 1.00 91.19 122 MET A C 1
ATOM 956 O O . MET A 1 122 ? -16.979 0.304 22.956 1.00 91.19 122 MET A O 1
ATOM 960 N N . LYS A 1 123 ? -18.513 -0.228 21.406 1.00 90.88 123 LYS A N 1
ATOM 961 C CA . LYS A 1 123 ? -19.673 -0.019 22.289 1.00 90.88 123 LYS A CA 1
ATOM 962 C C . LYS A 1 123 ? -19.689 -1.002 23.455 1.00 90.88 123 LYS A C 1
ATOM 964 O O . LYS A 1 123 ? -20.012 -0.602 24.567 1.00 90.88 123 LYS A O 1
ATOM 969 N N . ARG A 1 124 ? -19.358 -2.272 23.206 1.00 90.50 124 ARG A N 1
ATOM 970 C CA . ARG A 1 124 ? -19.276 -3.297 24.252 1.00 90.50 124 ARG A CA 1
ATOM 971 C C . ARG A 1 124 ? -18.166 -2.975 25.249 1.00 90.50 124 ARG A C 1
ATOM 973 O O . ARG A 1 124 ? -18.411 -3.040 26.445 1.00 90.50 124 ARG A O 1
ATOM 980 N N . PHE A 1 125 ? -16.993 -2.573 24.761 1.00 90.44 125 PHE A N 1
ATOM 981 C CA . PHE A 1 125 ? -15.871 -2.158 25.601 1.00 90.44 125 PHE A CA 1
ATOM 982 C C . PHE A 1 125 ? -16.214 -0.929 26.454 1.00 90.44 125 PHE A C 1
ATOM 984 O O . PHE A 1 125 ? -16.026 -0.954 27.660 1.00 90.44 125 PHE A O 1
ATOM 991 N N . ALA A 1 126 ? -16.811 0.111 25.863 1.00 91.19 126 ALA A N 1
ATOM 992 C CA . ALA A 1 126 ? -17.172 1.337 26.582 1.00 91.19 126 ALA A CA 1
ATOM 993 C C . ALA A 1 126 ? -18.262 1.153 27.659 1.00 91.19 126 ALA A C 1
ATOM 995 O O . ALA A 1 126 ? -18.427 2.020 28.509 1.00 91.19 126 ALA A O 1
ATOM 996 N N . LYS A 1 127 ? -19.027 0.054 27.614 1.00 90.56 127 LYS A N 1
ATOM 997 C CA . LYS A 1 127 ? -20.007 -0.310 28.651 1.00 90.56 127 LYS A CA 1
ATOM 998 C C . LYS A 1 127 ? -19.375 -1.064 29.832 1.00 90.56 127 LYS A C 1
ATOM 1000 O O . LYS A 1 127 ? -20.073 -1.307 30.814 1.00 90.56 127 LYS A O 1
ATOM 1005 N N . GLN A 1 128 ? -18.108 -1.478 29.740 1.00 86.88 128 GLN A N 1
ATOM 1006 C CA . GLN A 1 128 ? -17.427 -2.144 30.851 1.00 86.88 128 GLN A CA 1
ATOM 1007 C C . GLN A 1 128 ? -17.139 -1.115 31.959 1.00 86.88 128 GLN A C 1
ATOM 1009 O O . GLN A 1 128 ? -16.694 -0.012 31.641 1.00 86.88 128 GLN A O 1
ATOM 1014 N N . PRO A 1 129 ? -17.415 -1.428 33.239 1.00 81.81 129 PRO A N 1
ATOM 1015 C CA . PRO A 1 129 ? -17.073 -0.535 34.342 1.00 81.81 129 PRO A CA 1
ATOM 1016 C C . PRO A 1 129 ? -15.552 -0.348 34.405 1.00 81.81 129 PRO A C 1
ATOM 1018 O O . PRO A 1 129 ? -14.807 -1.312 34.224 1.00 81.81 129 PRO A O 1
ATOM 1021 N N . GLU A 1 130 ? -15.101 0.887 34.640 1.00 75.06 130 GLU A N 1
ATOM 1022 C CA . GLU A 1 130 ? -13.686 1.165 34.907 1.00 75.06 130 GLU A CA 1
ATOM 1023 C C . GLU A 1 130 ? -13.260 0.381 36.158 1.00 75.06 130 GLU A C 1
ATOM 1025 O O . GLU A 1 130 ? -13.944 0.427 37.183 1.00 75.06 130 GLU A O 1
ATOM 1030 N N . VAL A 1 131 ? -12.179 -0.396 36.028 1.00 63.75 131 VAL A N 1
ATOM 1031 C CA . VAL A 1 131 ? -11.575 -1.181 37.118 1.00 63.75 131 VAL A CA 1
ATOM 1032 C C . VAL A 1 131 ? -10.709 -0.281 37.983 1.00 63.75 131 VAL A C 1
ATOM 1034 O O . VAL A 1 131 ? -9.901 0.473 37.395 1.00 63.75 131 VAL A O 1
#

Foldseek 3Di:
DDDDDDDPPPPPPDPPVPDDPQDKAKAKEAEAEPDPVVVPDADRIAIEIDGPQAFLLVVCVQLPPFADPPKFKWDQDVVPGTDTGDRRDGGDSYIYIHGTRDRDRYTYDDDPVRVVVVVVVVVVVVPDDDD

Sequence (131 aa):
VLPPADKVEEEESDIEDGLPEEEFVTVKATVQRTTAKQFQKSIGSFSVRLQKGATVGLFREVVNINLPKEAKVLANDPVKGLIALKDTDLVPEEVTVSEYKGSRPFYIRFSPRQCKIVLKIMKRFAKQPEV